Protein AF-A0A1H9GCI1-F1 (afdb_monomer_lite)

Structure (mmCIF, N/CA/C/O backbone):
data_AF-A0A1H9GCI1-F1
#
_entry.id   AF-A0A1H9GCI1-F1
#
loop_
_atom_site.group_PDB
_atom_site.id
_atom_site.type_symbol
_atom_site.label_atom_id
_atom_site.label_alt_id
_atom_site.label_comp_id
_atom_site.label_asym_id
_atom_site.label_entity_id
_atom_site.label_seq_id
_atom_site.pdbx_PDB_ins_code
_atom_site.Cartn_x
_atom_site.Cartn_y
_atom_site.Cartn_z
_atom_site.occupancy
_atom_site.B_iso_or_equiv
_atom_site.auth_seq_id
_atom_site.auth_comp_id
_atom_site.auth_asym_id
_atom_site.auth_atom_id
_atom_site.pdbx_PDB_model_num
ATOM 1 N N . MET A 1 1 ? -34.568 9.749 31.138 1.00 60.81 1 MET A N 1
ATOM 2 C CA . MET A 1 1 ? -34.090 8.690 30.216 1.00 60.81 1 MET A CA 1
ATOM 3 C C . MET A 1 1 ? -33.992 7.375 30.978 1.00 60.81 1 MET A C 1
ATOM 5 O O . MET A 1 1 ? -33.262 7.318 31.960 1.00 60.81 1 MET A O 1
ATOM 9 N N . ASN A 1 2 ? -34.772 6.366 30.585 1.00 77.19 2 ASN A N 1
ATOM 10 C CA . ASN A 1 2 ? -34.939 5.120 31.346 1.00 77.19 2 ASN A CA 1
ATOM 11 C C . ASN A 1 2 ? -33.623 4.324 31.394 1.00 77.19 2 ASN A C 1
ATOM 13 O O . ASN A 1 2 ? -32.865 4.357 30.425 1.00 77.19 2 ASN A O 1
ATOM 17 N N . LYS A 1 3 ? -33.362 3.596 32.490 1.00 80.50 3 LYS A N 1
ATOM 18 C CA . LYS A 1 3 ? -32.128 2.803 32.682 1.00 80.50 3 LYS A CA 1
ATOM 19 C C . LYS A 1 3 ? -31.818 1.903 31.474 1.00 80.50 3 LYS A C 1
ATOM 21 O O . LYS A 1 3 ? -30.683 1.878 31.022 1.00 80.50 3 LYS A O 1
ATOM 26 N N . ILE A 1 4 ? -32.847 1.295 30.881 1.00 83.19 4 ILE A N 1
ATOM 27 C CA . ILE A 1 4 ? -32.751 0.460 29.670 1.00 83.19 4 ILE A CA 1
ATOM 28 C C . ILE A 1 4 ? -32.197 1.248 28.471 1.00 83.19 4 ILE A C 1
ATOM 30 O O . ILE A 1 4 ? -31.280 0.786 27.803 1.00 83.19 4 ILE A O 1
ATOM 34 N N . LYS A 1 5 ? -32.682 2.476 28.237 1.00 83.38 5 LYS A N 1
ATOM 35 C CA . LYS A 1 5 ? -32.194 3.334 27.142 1.00 83.38 5 LYS A CA 1
ATOM 36 C C . LYS A 1 5 ? -30.718 3.703 27.329 1.00 83.38 5 LYS A C 1
ATOM 38 O O . LYS A 1 5 ? -29.983 3.756 26.354 1.00 83.38 5 LYS A O 1
ATOM 43 N N . ARG A 1 6 ? -30.273 3.917 28.576 1.00 85.88 6 ARG A N 1
ATOM 44 C CA . ARG A 1 6 ? -28.856 4.180 28.886 1.00 85.88 6 ARG A CA 1
ATOM 45 C C . ARG A 1 6 ? -27.972 2.966 28.601 1.00 85.88 6 ARG A C 1
ATOM 47 O O . ARG A 1 6 ? -26.925 3.143 27.994 1.00 85.88 6 ARG A O 1
ATOM 54 N N . VAL A 1 7 ? -28.403 1.764 28.992 1.00 90.50 7 VAL A N 1
ATOM 55 C CA . VAL A 1 7 ? -27.647 0.529 28.720 1.00 90.50 7 VAL A CA 1
ATOM 56 C C . VAL A 1 7 ? -27.485 0.313 27.218 1.00 90.50 7 VAL A C 1
ATOM 58 O O . VAL A 1 7 ? -26.363 0.140 26.763 1.00 90.50 7 VAL A O 1
ATOM 61 N N . VAL A 1 8 ? -28.566 0.432 26.440 1.00 92.56 8 VAL A N 1
ATOM 62 C CA . VAL A 1 8 ? -28.513 0.261 24.976 1.00 92.56 8 VAL A CA 1
ATOM 63 C C . VAL A 1 8 ? -27.550 1.256 24.323 1.00 92.56 8 VAL A C 1
ATOM 65 O O . VAL A 1 8 ? -26.730 0.854 23.505 1.00 92.56 8 VAL A O 1
ATOM 68 N N . ILE A 1 9 ? -27.603 2.536 24.707 1.00 93.88 9 ILE A N 1
ATOM 69 C CA . ILE A 1 9 ? -26.696 3.561 24.166 1.00 93.88 9 ILE A CA 1
ATOM 70 C C . ILE A 1 9 ? -25.235 3.213 24.474 1.00 93.88 9 ILE A C 1
ATOM 72 O O . ILE A 1 9 ? -24.394 3.266 23.581 1.00 93.88 9 ILE A O 1
ATOM 76 N N . VAL A 1 10 ? -24.933 2.826 25.716 1.00 94.69 10 VAL A N 1
ATOM 77 C CA . VAL A 1 10 ? -23.570 2.451 26.118 1.00 94.69 10 VAL A CA 1
ATOM 78 C C . VAL A 1 10 ? -23.087 1.231 25.333 1.00 94.69 10 VAL A C 1
ATOM 80 O O . VAL A 1 10 ? -21.969 1.250 24.826 1.00 94.69 10 VAL A O 1
ATOM 83 N N . THR A 1 11 ? -23.926 0.207 25.163 1.00 94.12 11 THR A N 1
ATOM 84 C CA . THR A 1 11 ? -23.578 -0.979 24.370 1.00 94.12 11 THR A CA 1
ATOM 85 C C . THR A 1 11 ? -23.275 -0.620 22.917 1.00 94.12 11 THR A C 1
ATOM 87 O O . THR A 1 11 ? -22.245 -1.040 22.401 1.00 94.12 11 THR A O 1
ATOM 90 N N . VAL A 1 12 ? -24.107 0.205 22.273 1.00 96.06 12 VAL A N 1
ATOM 91 C CA . VAL A 1 12 ? -23.884 0.644 20.884 1.00 96.06 12 VAL A CA 1
ATOM 92 C C . VAL A 1 12 ? -22.578 1.426 20.751 1.00 96.06 12 VAL A C 1
ATOM 94 O O . VAL A 1 12 ? -21.804 1.167 19.833 1.00 96.06 12 VAL A O 1
ATOM 97 N N . ILE A 1 13 ? -22.295 2.343 21.681 1.00 95.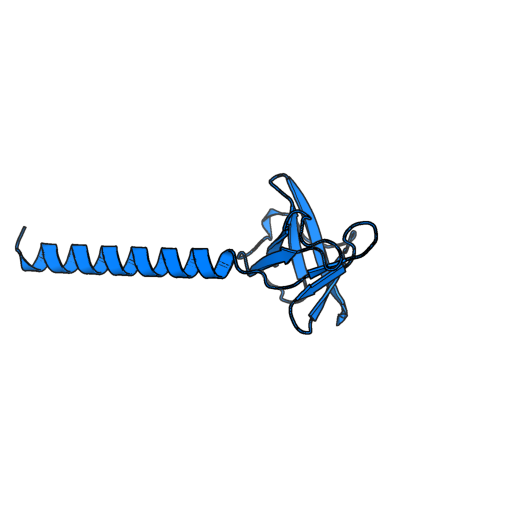38 13 ILE A N 1
ATOM 98 C CA . ILE A 1 13 ? -21.040 3.107 21.677 1.00 95.38 13 ILE A CA 1
ATOM 99 C C . ILE A 1 13 ? -19.841 2.165 21.809 1.00 95.38 13 ILE A C 1
ATOM 101 O O . ILE A 1 13 ? -18.896 2.276 21.033 1.00 95.38 13 ILE A O 1
ATOM 105 N N . ILE A 1 14 ? -19.887 1.208 22.740 1.00 95.94 14 ILE A N 1
ATOM 106 C CA . ILE A 1 14 ? -18.813 0.224 22.927 1.00 95.94 14 ILE A CA 1
ATOM 107 C C . ILE A 1 14 ? -18.604 -0.602 21.652 1.00 95.94 14 ILE A C 1
ATOM 109 O O . ILE A 1 14 ? -17.463 -0.787 21.230 1.00 95.94 14 ILE A O 1
ATOM 113 N N . SER A 1 15 ? -19.680 -1.051 21.002 1.00 95.19 15 SER A N 1
ATOM 114 C CA . SER A 1 15 ? -19.594 -1.781 19.734 1.00 95.19 15 SER A CA 1
ATOM 115 C C . SER A 1 15 ? -18.952 -0.942 18.626 1.00 95.19 15 SER A C 1
ATOM 117 O O . SER A 1 15 ? -18.076 -1.441 17.926 1.00 95.19 15 SER A O 1
ATOM 119 N N . ILE A 1 16 ? -19.324 0.335 18.490 1.00 95.62 16 ILE A N 1
ATOM 120 C CA . ILE A 1 16 ? -18.722 1.244 17.501 1.00 95.62 16 ILE A CA 1
ATOM 121 C C . ILE A 1 16 ? -17.227 1.431 17.780 1.00 95.62 16 ILE A C 1
ATOM 123 O O . ILE A 1 16 ? -16.413 1.327 16.864 1.00 95.62 16 ILE A O 1
ATOM 127 N N . VAL A 1 17 ? -16.848 1.657 19.040 1.00 95.00 17 VAL A N 1
ATOM 128 C CA . VAL A 1 17 ? -15.440 1.811 19.435 1.00 95.00 17 VAL A CA 1
ATOM 129 C C . VAL A 1 17 ? -14.638 0.552 19.102 1.00 95.00 17 VAL A C 1
ATOM 131 O O . VAL A 1 17 ? -13.557 0.660 18.530 1.00 95.00 17 VAL A O 1
ATOM 134 N N . LEU A 1 18 ? -15.175 -0.639 19.385 1.00 94.44 18 LEU A N 1
ATOM 135 C CA . LEU A 1 18 ? -14.539 -1.912 19.031 1.00 94.44 18 LEU A CA 1
ATOM 136 C C . LEU A 1 18 ? -14.306 -2.043 17.522 1.00 94.44 18 LEU A C 1
ATOM 138 O O . LEU A 1 18 ? -13.204 -2.399 17.108 1.00 94.44 18 LEU A O 1
ATOM 142 N N . VAL A 1 19 ? -15.304 -1.704 16.700 1.00 92.88 19 VAL A N 1
ATOM 143 C CA . VAL A 1 19 ? -15.172 -1.729 15.234 1.00 92.88 19 VAL A CA 1
ATOM 144 C C . VAL A 1 19 ? -14.065 -0.782 14.767 1.00 92.88 19 VAL A C 1
ATOM 146 O O . VAL A 1 19 ? -13.233 -1.172 13.948 1.00 92.88 19 VAL A O 1
ATOM 149 N N . ILE A 1 20 ? -14.003 0.433 15.319 1.00 89.75 20 ILE A N 1
ATOM 150 C CA . ILE A 1 20 ? -12.964 1.416 14.978 1.00 89.75 20 ILE A CA 1
ATOM 151 C C . ILE A 1 20 ? -11.573 0.894 15.356 1.00 89.75 20 ILE A C 1
ATOM 153 O O . ILE A 1 20 ? -10.652 0.965 14.543 1.00 89.75 20 ILE A O 1
ATOM 157 N N . VAL A 1 21 ? -11.409 0.341 16.561 1.00 90.44 21 VAL A N 1
ATOM 158 C CA . VAL A 1 21 ? -10.120 -0.193 17.031 1.00 90.44 21 VAL A CA 1
ATOM 159 C C . VAL A 1 21 ? -9.632 -1.324 16.127 1.00 90.44 21 VAL A C 1
ATOM 161 O O . VAL A 1 21 ? -8.477 -1.311 15.699 1.00 90.44 21 VAL A O 1
ATOM 164 N N . VAL A 1 22 ? -10.510 -2.270 15.782 1.00 87.50 22 VAL A N 1
ATOM 165 C CA . VAL A 1 22 ? -10.174 -3.384 14.883 1.00 87.50 22 VAL A CA 1
ATOM 166 C C . VAL A 1 22 ? -9.796 -2.871 13.493 1.00 87.50 22 VAL A C 1
ATOM 168 O O . VAL A 1 22 ? -8.791 -3.307 12.931 1.00 87.50 22 VAL A O 1
ATOM 171 N N . TYR A 1 23 ? -10.543 -1.904 12.956 1.00 83.56 23 TYR A N 1
ATOM 172 C CA . TYR A 1 23 ? -10.258 -1.305 11.653 1.00 83.56 23 TYR A CA 1
ATOM 173 C C . TYR A 1 23 ? -8.891 -0.608 11.615 1.00 83.56 23 TYR A C 1
ATOM 175 O O . TYR A 1 23 ? -8.106 -0.820 10.686 1.00 83.56 23 TYR A O 1
ATOM 183 N N . VAL A 1 24 ? -8.569 0.191 12.637 1.00 81.00 24 VAL A N 1
ATOM 184 C CA . VAL A 1 24 ? -7.277 0.888 12.739 1.00 81.00 24 VAL A CA 1
ATOM 185 C C . VAL A 1 24 ? -6.129 -0.110 12.869 1.00 81.00 24 VAL A C 1
ATOM 187 O O . VAL A 1 24 ? -5.119 0.039 12.178 1.00 81.00 24 VAL A O 1
ATOM 190 N N . ALA A 1 25 ? -6.289 -1.139 13.705 1.00 80.19 25 ALA A N 1
ATOM 191 C CA . ALA A 1 25 ? -5.285 -2.182 13.887 1.00 80.19 25 ALA A CA 1
ATOM 192 C C . ALA A 1 25 ? -5.006 -2.928 12.574 1.00 80.19 25 ALA A C 1
ATOM 194 O O . ALA A 1 25 ? -3.849 -3.084 12.185 1.00 80.19 25 ALA A O 1
ATOM 195 N N . HIS A 1 26 ? -6.058 -3.317 11.849 1.00 78.75 26 HIS A N 1
ATOM 196 C CA . HIS A 1 26 ? -5.922 -3.984 10.557 1.00 78.75 26 HIS A CA 1
ATOM 197 C C . HIS A 1 26 ? -5.231 -3.089 9.524 1.00 78.75 26 HIS A C 1
ATOM 199 O O . HIS A 1 26 ? -4.308 -3.519 8.842 1.00 78.75 26 HIS A O 1
ATOM 205 N N . SER A 1 27 ? -5.615 -1.815 9.467 1.00 76.38 27 SER A N 1
ATOM 206 C CA . SER A 1 27 ? -5.098 -0.864 8.482 1.00 76.38 27 SER A CA 1
ATOM 207 C C . SER A 1 27 ? -3.648 -0.423 8.747 1.00 76.38 27 SER A C 1
ATOM 209 O O . SER A 1 27 ? -3.061 0.227 7.889 1.00 76.38 27 SER A O 1
ATOM 211 N N . ASN A 1 28 ? -3.084 -0.700 9.929 1.00 82.00 28 ASN A N 1
ATOM 212 C CA . ASN A 1 28 ? -1.692 -0.387 10.298 1.00 82.00 28 ASN A CA 1
ATOM 213 C C . ASN A 1 28 ? -0.757 -1.610 10.236 1.00 82.00 28 ASN A C 1
ATOM 215 O O . ASN A 1 28 ? 0.439 -1.490 10.525 1.00 82.00 28 ASN A O 1
ATOM 219 N N . ARG A 1 29 ? -1.275 -2.792 9.888 1.00 89.88 29 ARG A N 1
ATOM 220 C CA . ARG A 1 29 ? -0.462 -4.009 9.814 1.00 89.88 29 ARG A CA 1
ATOM 221 C C . ARG A 1 29 ? 0.558 -3.915 8.678 1.00 89.88 29 ARG A C 1
ATOM 223 O O . ARG A 1 29 ? 0.283 -3.315 7.637 1.00 89.88 29 ARG A O 1
ATOM 230 N N . VAL A 1 30 ? 1.726 -4.521 8.882 1.00 93.06 30 VAL A N 1
ATOM 231 C CA . VAL A 1 30 ? 2.689 -4.737 7.796 1.00 93.06 30 VAL A CA 1
ATOM 232 C C . VAL A 1 30 ? 2.121 -5.834 6.895 1.00 93.06 30 VAL A C 1
ATOM 234 O O . VAL A 1 30 ? 1.798 -6.910 7.394 1.00 93.06 30 VAL A O 1
ATOM 237 N N . ILE A 1 31 ? 1.936 -5.544 5.609 1.00 94.62 31 ILE A N 1
ATOM 238 C CA . ILE A 1 31 ? 1.332 -6.468 4.630 1.00 94.62 31 ILE A CA 1
ATOM 239 C C . ILE A 1 31 ? 2.331 -6.993 3.599 1.00 94.62 31 ILE A C 1
ATOM 241 O O . ILE A 1 31 ? 1.986 -7.861 2.805 1.00 94.62 31 ILE A O 1
ATOM 245 N N . GLY A 1 32 ? 3.552 -6.470 3.595 1.00 94.81 32 GLY A N 1
ATOM 246 C CA . GLY A 1 32 ? 4.530 -6.795 2.574 1.00 94.81 32 GLY A CA 1
ATOM 247 C C . GLY A 1 32 ? 5.784 -5.948 2.682 1.00 94.81 32 GLY A C 1
ATOM 248 O O . GLY A 1 32 ? 5.952 -5.191 3.646 1.00 94.81 32 GLY A O 1
ATOM 249 N N . ASN A 1 33 ? 6.624 -6.054 1.660 1.00 95.44 33 ASN A N 1
ATOM 250 C CA . ASN A 1 33 ? 7.901 -5.362 1.592 1.00 95.44 33 ASN A CA 1
ATOM 251 C C . ASN A 1 33 ? 8.038 -4.579 0.287 1.00 95.44 33 ASN A C 1
ATOM 253 O O . ASN A 1 33 ? 7.420 -4.925 -0.718 1.00 95.44 33 ASN A O 1
ATOM 257 N N . TYR A 1 34 ? 8.881 -3.555 0.298 1.00 94.19 34 TYR A N 1
ATOM 258 C CA . TYR A 1 34 ? 9.324 -2.859 -0.904 1.00 94.19 34 TYR A CA 1
ATOM 259 C C . TYR A 1 34 ? 10.834 -3.027 -1.107 1.00 94.19 34 TYR A C 1
ATOM 261 O O . TYR A 1 34 ? 11.589 -3.215 -0.146 1.00 94.19 34 TYR A O 1
ATOM 269 N N . TYR A 1 35 ? 11.270 -2.960 -2.363 1.00 92.94 35 TYR A N 1
ATOM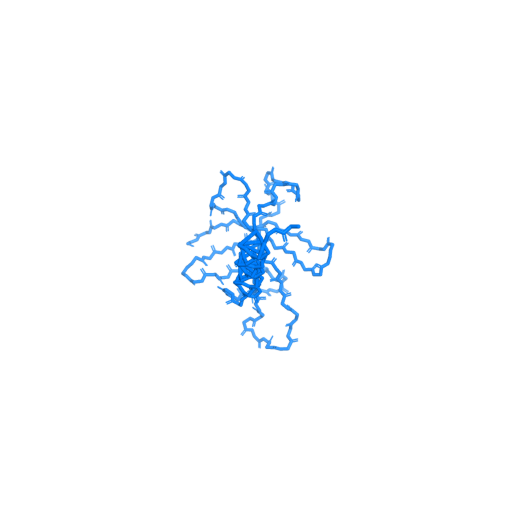 270 C CA . TYR A 1 35 ? 12.670 -3.086 -2.772 1.00 92.94 35 TYR A CA 1
ATOM 271 C C . TYR A 1 35 ? 12.913 -2.430 -4.144 1.00 92.94 35 TYR A C 1
ATOM 273 O O . TYR A 1 35 ? 12.000 -1.878 -4.756 1.00 92.94 35 TYR A O 1
ATOM 281 N N . GLY A 1 36 ? 14.163 -2.466 -4.615 1.00 90.06 36 GLY A N 1
ATOM 282 C CA . GLY A 1 36 ? 14.619 -1.742 -5.808 1.00 90.06 36 GLY A CA 1
ATOM 283 C C . GLY A 1 36 ? 15.382 -0.466 -5.450 1.00 90.06 36 GLY A C 1
ATOM 284 O O . GLY A 1 36 ? 15.399 -0.056 -4.287 1.00 90.06 36 GLY A O 1
ATOM 285 N N . SER A 1 37 ? 16.049 0.134 -6.437 1.00 83.00 37 SER A N 1
ATOM 286 C CA . SER A 1 37 ? 16.906 1.313 -6.219 1.00 83.00 37 SER A CA 1
ATOM 287 C C . SER A 1 37 ? 16.101 2.549 -5.815 1.00 83.00 37 SER A C 1
ATOM 289 O O . SER A 1 37 ? 16.562 3.333 -4.991 1.00 83.00 37 SER A O 1
ATOM 291 N N . GLU A 1 38 ? 14.878 2.674 -6.334 1.00 83.94 38 GLU A N 1
ATOM 292 C CA . GLU A 1 38 ? 13.958 3.786 -6.057 1.00 83.94 38 GLU A CA 1
ATOM 293 C C . GLU A 1 38 ? 12.575 3.284 -5.610 1.00 83.94 38 GLU A C 1
ATOM 295 O O . GLU A 1 38 ? 11.536 3.847 -5.950 1.00 83.94 38 GLU A O 1
ATOM 300 N N . TYR A 1 39 ? 12.555 2.193 -4.833 1.00 87.81 39 TYR A N 1
ATOM 301 C CA . TYR A 1 39 ? 11.316 1.552 -4.363 1.00 87.81 39 TYR A CA 1
ATOM 302 C C . TYR A 1 39 ? 10.423 1.064 -5.516 1.00 87.81 39 TYR A C 1
ATOM 304 O O . TYR A 1 39 ? 9.199 1.089 -5.418 1.00 87.81 39 TYR A O 1
ATOM 312 N N . GLU A 1 40 ? 11.042 0.636 -6.614 1.00 92.69 40 GLU A N 1
ATOM 313 C CA . GLU A 1 40 ? 10.403 0.231 -7.874 1.00 92.69 40 GLU A CA 1
ATOM 314 C C . GLU A 1 40 ? 9.416 -0.929 -7.707 1.00 92.69 40 GLU A C 1
ATOM 316 O O . GLU A 1 40 ? 8.454 -1.033 -8.464 1.00 92.69 40 GLU A O 1
ATOM 321 N N . TYR A 1 41 ? 9.621 -1.776 -6.695 1.00 95.88 41 TYR A N 1
ATOM 322 C CA . TYR A 1 41 ? 8.847 -2.994 -6.502 1.00 95.88 41 TYR A CA 1
ATOM 323 C C . TYR A 1 41 ? 8.230 -3.069 -5.113 1.00 95.88 41 TYR A C 1
ATOM 325 O O . TYR A 1 41 ? 8.862 -2.748 -4.102 1.00 95.88 41 TYR A O 1
ATOM 333 N N . ILE A 1 42 ? 7.000 -3.574 -5.065 1.00 96.56 42 ILE A N 1
ATOM 334 C CA . ILE A 1 42 ? 6.254 -3.861 -3.843 1.00 96.56 42 ILE A CA 1
ATOM 335 C C . ILE A 1 42 ? 5.739 -5.296 -3.919 1.00 96.56 42 ILE A C 1
ATOM 337 O O . ILE A 1 42 ? 5.027 -5.660 -4.848 1.00 96.56 42 ILE A O 1
ATOM 341 N N . ARG A 1 43 ? 6.049 -6.108 -2.909 1.00 96.62 43 ARG A N 1
ATOM 342 C CA . ARG A 1 43 ? 5.547 -7.479 -2.773 1.00 96.62 43 ARG A CA 1
ATOM 343 C C . ARG A 1 43 ? 4.577 -7.567 -1.606 1.00 96.62 43 ARG A C 1
ATOM 345 O O . ARG A 1 43 ? 4.943 -7.219 -0.482 1.00 96.62 43 ARG A O 1
ATOM 352 N N . ILE A 1 44 ? 3.364 -8.052 -1.860 1.00 95.62 44 ILE A N 1
ATOM 353 C CA . ILE A 1 44 ? 2.301 -8.231 -0.859 1.00 95.62 44 ILE A CA 1
ATOM 354 C C . ILE A 1 44 ? 1.807 -9.673 -0.956 1.00 95.62 44 ILE A C 1
ATOM 356 O O . ILE A 1 44 ? 1.078 -10.026 -1.877 1.00 95.62 44 ILE A O 1
ATOM 360 N N . 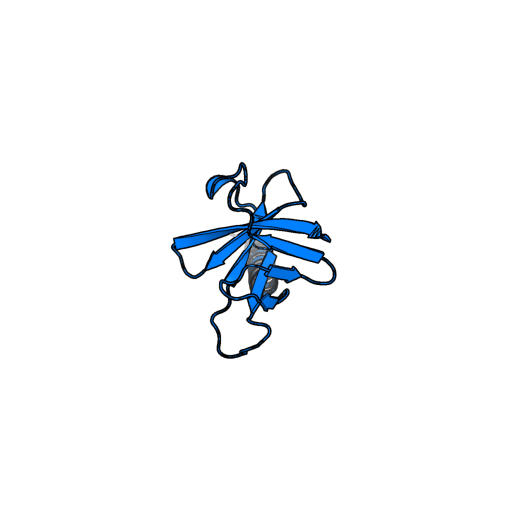GLY A 1 45 ? 2.202 -10.515 0.001 1.00 92.38 45 GLY A N 1
ATOM 361 C CA . GLY A 1 45 ? 1.978 -11.958 -0.112 1.00 92.38 45 GLY A CA 1
ATOM 362 C C . GLY A 1 45 ? 2.684 -12.525 -1.347 1.00 92.38 45 GLY A C 1
ATOM 363 O O . GLY A 1 45 ? 3.893 -12.335 -1.499 1.00 92.38 45 GLY A O 1
ATOM 364 N N . ASP A 1 46 ? 1.918 -13.191 -2.211 1.00 93.62 46 ASP A N 1
ATOM 365 C CA . ASP A 1 46 ? 2.407 -13.766 -3.469 1.00 93.62 46 ASP A CA 1
ATOM 366 C C . ASP A 1 46 ? 2.386 -12.766 -4.639 1.00 93.62 46 ASP A C 1
ATOM 368 O O . ASP A 1 46 ? 3.110 -12.967 -5.613 1.00 93.62 46 ASP A O 1
ATOM 372 N N . ASP A 1 47 ? 1.625 -11.671 -4.517 1.00 96.56 47 ASP A N 1
ATOM 373 C CA . ASP A 1 47 ? 1.502 -10.662 -5.569 1.00 96.56 47 ASP A CA 1
ATOM 374 C C . ASP A 1 47 ? 2.760 -9.778 -5.636 1.00 96.56 47 ASP A C 1
ATOM 376 O O . ASP A 1 47 ? 3.248 -9.265 -4.613 1.00 96.56 47 ASP A O 1
ATOM 380 N N . LEU A 1 48 ? 3.231 -9.516 -6.855 1.00 97.06 48 LEU A N 1
ATOM 381 C CA . LEU A 1 48 ? 4.272 -8.532 -7.143 1.00 97.06 48 LEU A CA 1
ATOM 382 C C . LEU A 1 48 ? 3.686 -7.337 -7.893 1.00 97.06 48 LEU A C 1
ATOM 384 O O . LEU A 1 48 ? 3.021 -7.494 -8.915 1.00 97.06 48 LEU A O 1
ATOM 388 N N . TYR A 1 49 ? 4.005 -6.140 -7.414 1.00 97.69 49 TYR A N 1
ATOM 389 C CA . TYR A 1 49 ? 3.628 -4.879 -8.028 1.00 97.69 49 TYR A CA 1
ATOM 390 C C . TYR A 1 49 ? 4.874 -4.084 -8.425 1.00 97.69 49 TYR A C 1
ATOM 392 O O . TYR A 1 49 ? 5.836 -4.008 -7.658 1.00 97.69 49 TYR A O 1
ATOM 400 N N . GLU A 1 50 ? 4.836 -3.460 -9.597 1.00 97.50 50 GLU A N 1
ATOM 401 C CA . GLU A 1 50 ? 5.904 -2.623 -10.154 1.00 97.50 50 GLU A CA 1
ATOM 402 C C . GLU A 1 50 ? 5.395 -1.197 -10.369 1.00 97.50 50 GLU A C 1
ATOM 404 O O . GLU A 1 50 ? 4.240 -1.004 -10.754 1.00 97.50 50 GLU A O 1
ATOM 409 N N . PHE A 1 51 ? 6.236 -0.203 -10.081 1.00 96.38 51 PHE A N 1
ATOM 410 C CA . PHE A 1 51 ? 5.906 1.208 -10.257 1.00 96.38 51 PHE A CA 1
ATOM 411 C C . PHE A 1 51 ? 5.537 1.503 -11.716 1.00 96.38 51 PHE A C 1
ATOM 413 O O . PHE A 1 51 ? 6.308 1.221 -12.631 1.00 96.38 51 PHE A O 1
ATOM 420 N N . ASP A 1 52 ? 4.365 2.098 -11.930 1.00 95.88 52 ASP A N 1
ATOM 421 C CA . ASP A 1 52 ? 3.847 2.418 -13.258 1.00 95.88 52 ASP A CA 1
ATOM 422 C C . ASP A 1 52 ? 3.750 3.935 -13.418 1.00 95.88 52 ASP A C 1
ATOM 424 O O . ASP A 1 52 ? 2.811 4.566 -12.947 1.00 95.88 52 ASP A O 1
ATOM 428 N N . ALA A 1 53 ? 4.736 4.530 -14.092 1.00 91.88 53 ALA A N 1
ATOM 429 C CA . ALA A 1 53 ? 4.756 5.968 -14.363 1.00 91.88 53 ALA A CA 1
ATOM 430 C C . ALA A 1 53 ? 3.715 6.414 -15.410 1.00 91.88 53 ALA A C 1
ATOM 432 O O . ALA A 1 53 ? 3.524 7.615 -15.602 1.00 91.88 53 ALA A O 1
ATOM 433 N N . ASN A 1 54 ? 3.086 5.470 -16.120 1.00 93.88 54 ASN A N 1
ATOM 434 C CA . ASN A 1 54 ? 2.081 5.731 -17.152 1.00 93.88 54 ASN A CA 1
ATOM 435 C C . ASN A 1 54 ? 0.685 5.275 -16.708 1.00 93.88 54 ASN A C 1
ATOM 437 O O . ASN A 1 54 ? -0.169 4.979 -17.551 1.00 93.88 54 ASN A O 1
ATOM 441 N N . ASP A 1 55 ? 0.455 5.191 -15.399 1.00 94.00 55 ASP A N 1
ATOM 442 C CA . ASP A 1 55 ? -0.837 4.810 -14.860 1.00 94.00 55 ASP A CA 1
ATOM 443 C C . ASP A 1 55 ? -1.940 5.819 -15.268 1.00 94.00 55 ASP A C 1
ATOM 445 O O . ASP A 1 55 ? -1.676 7.010 -15.460 1.00 94.00 55 ASP A O 1
ATOM 449 N N . PRO A 1 56 ? -3.195 5.369 -15.439 1.00 93.94 56 PRO A N 1
ATOM 450 C CA . PRO A 1 56 ? -4.301 6.243 -15.825 1.00 93.94 56 PRO A CA 1
ATOM 451 C C . PRO A 1 56 ? -5.007 6.912 -14.630 1.00 93.94 56 PRO A C 1
ATOM 453 O O . PRO A 1 56 ? -6.082 7.489 -14.816 1.00 93.94 56 PRO A O 1
ATOM 456 N N . TYR A 1 57 ? -4.485 6.789 -13.407 1.00 94.31 57 TYR A N 1
ATOM 457 C CA . TYR A 1 57 ? -5.180 7.144 -12.174 1.00 94.31 57 TYR A CA 1
ATOM 458 C C . TYR A 1 57 ? -4.679 8.459 -11.575 1.00 94.31 57 TYR A C 1
ATOM 460 O O . TYR A 1 57 ? -3.648 9.033 -11.915 1.00 94.31 57 TYR A O 1
ATOM 468 N N . THR A 1 58 ? -5.460 8.971 -10.633 1.00 92.25 58 THR A N 1
ATOM 469 C CA . THR A 1 58 ? -5.115 10.135 -9.826 1.00 92.25 58 THR A CA 1
ATOM 470 C C . THR A 1 58 ? -5.197 9.776 -8.353 1.00 92.25 58 THR A C 1
ATOM 472 O O . THR A 1 58 ? -5.894 8.846 -7.951 1.00 92.25 58 THR A O 1
ATOM 475 N N . SER A 1 59 ? -4.570 10.567 -7.484 1.00 88.19 59 SER A N 1
ATOM 476 C CA . SER A 1 59 ? -4.661 10.361 -6.030 1.00 88.19 59 SER A CA 1
ATOM 477 C C . SER A 1 59 ? -6.104 10.346 -5.482 1.00 88.19 59 SER A C 1
ATOM 479 O O . SER A 1 59 ? -6.337 9.842 -4.381 1.00 88.19 59 SER A O 1
ATOM 481 N N . SER A 1 60 ? -7.088 10.845 -6.244 1.00 92.00 60 SER A N 1
ATOM 482 C CA . SER A 1 60 ? -8.518 10.792 -5.910 1.00 92.00 60 SER A CA 1
ATOM 483 C C . SER A 1 60 ? -9.149 9.400 -6.101 1.00 92.00 60 SER A C 1
ATOM 485 O O . SER A 1 60 ? -10.134 9.057 -5.430 1.00 92.00 60 SER A O 1
ATOM 487 N N . ASP A 1 61 ? -8.530 8.560 -6.931 1.00 95.12 61 ASP A N 1
ATOM 488 C CA . ASP A 1 61 ? -8.918 7.173 -7.205 1.00 95.12 61 ASP A CA 1
ATOM 489 C C . ASP A 1 61 ? -8.461 6.209 -6.106 1.00 95.12 61 ASP A C 1
ATOM 491 O O . ASP A 1 61 ? -8.837 5.037 -6.088 1.00 95.12 61 ASP A O 1
ATOM 495 N N . ARG A 1 62 ? -7.718 6.716 -5.116 1.00 93.19 62 ARG A N 1
ATOM 496 C CA . ARG A 1 62 ? -7.347 5.985 -3.908 1.00 93.19 62 ARG A CA 1
ATOM 497 C C . ARG A 1 62 ? -8.586 5.487 -3.162 1.00 93.19 62 ARG A C 1
ATOM 499 O O . ARG A 1 62 ? -9.473 6.262 -2.791 1.00 93.19 62 ARG A O 1
ATOM 506 N N . GLY A 1 63 ? -8.626 4.181 -2.935 1.00 94.25 63 GLY A N 1
ATOM 507 C CA . GLY A 1 63 ? -9.665 3.470 -2.205 1.00 94.25 63 GLY A CA 1
ATOM 508 C C . GLY A 1 63 ? -9.362 3.363 -0.713 1.00 94.25 63 GLY A C 1
ATOM 509 O O . GLY A 1 63 ? -9.106 4.361 -0.039 1.00 94.25 63 GLY A O 1
ATOM 510 N N . ILE A 1 64 ? -9.438 2.143 -0.184 1.00 92.62 64 ILE A N 1
ATOM 511 C CA . ILE A 1 64 ? -9.237 1.859 1.241 1.00 92.62 64 ILE A CA 1
ATOM 512 C C . ILE A 1 64 ? -7.764 1.591 1.546 1.00 92.62 64 ILE A C 1
ATOM 514 O O . ILE A 1 64 ? -7.015 1.119 0.691 1.00 92.62 64 ILE A O 1
ATOM 518 N N . ARG A 1 65 ? -7.337 1.873 2.781 1.00 93.06 65 ARG A N 1
ATOM 519 C CA . ARG A 1 65 ? -5.975 1.555 3.222 1.00 93.06 65 ARG A CA 1
ATOM 520 C C . ARG A 1 65 ? -5.864 0.054 3.469 1.00 93.06 65 ARG A C 1
ATOM 522 O O . ARG A 1 65 ? -6.609 -0.486 4.281 1.00 93.06 65 ARG A O 1
ATOM 529 N N . LEU A 1 66 ? -4.922 -0.599 2.798 1.00 93.25 66 LEU A N 1
ATOM 530 C CA . LEU A 1 66 ? -4.688 -2.041 2.907 1.00 93.25 66 LEU A CA 1
ATOM 531 C C . LEU A 1 66 ? -3.731 -2.377 4.055 1.00 93.25 66 LEU A C 1
ATOM 533 O O . LEU A 1 66 ? -3.878 -3.403 4.721 1.00 93.25 66 LEU A O 1
ATOM 537 N N . GLY A 1 67 ? -2.757 -1.500 4.297 1.00 93.19 67 GLY A N 1
ATOM 538 C CA . GLY A 1 67 ? -1.732 -1.690 5.313 1.00 93.19 67 GLY A CA 1
ATOM 539 C C . GLY A 1 67 ? -0.515 -0.816 5.057 1.00 93.19 67 GLY A C 1
ATOM 540 O O . GLY A 1 67 ? -0.604 0.229 4.407 1.00 93.19 67 GLY A O 1
ATOM 541 N N . ARG A 1 68 ? 0.633 -1.264 5.561 1.00 93.38 68 ARG A N 1
ATOM 542 C CA . ARG A 1 68 ? 1.938 -0.667 5.273 1.00 93.38 68 ARG A CA 1
ATOM 543 C C . ARG A 1 68 ? 2.930 -1.707 4.776 1.00 93.38 68 ARG A C 1
ATOM 545 O O . ARG A 1 68 ? 2.824 -2.880 5.125 1.00 93.38 68 ARG A O 1
ATOM 552 N N . VAL A 1 69 ? 3.900 -1.265 3.999 1.00 94.06 69 VAL A N 1
ATOM 553 C CA . VAL A 1 69 ? 5.037 -2.073 3.558 1.00 94.06 69 VAL A CA 1
ATOM 554 C C . VAL A 1 69 ? 6.318 -1.533 4.177 1.00 94.06 69 VAL A C 1
ATOM 556 O O . VAL A 1 69 ? 6.404 -0.343 4.494 1.00 94.06 69 VAL A O 1
ATOM 559 N N . VAL A 1 70 ? 7.288 -2.413 4.398 1.00 93.44 70 VAL A N 1
ATOM 560 C CA . VAL A 1 70 ? 8.599 -2.078 4.977 1.00 93.44 70 VAL A CA 1
ATOM 561 C C . VAL A 1 70 ? 9.715 -2.413 3.993 1.00 93.44 70 VAL A C 1
ATOM 563 O O . VAL A 1 70 ? 9.502 -3.174 3.054 1.00 93.44 70 VAL A O 1
ATOM 566 N N . SER A 1 71 ? 10.904 -1.845 4.174 1.00 91.75 71 SER A N 1
ATOM 567 C CA . SER A 1 71 ? 12.039 -2.204 3.321 1.00 91.75 71 SER A CA 1
ATOM 568 C C . SER A 1 71 ? 12.416 -3.666 3.542 1.00 91.75 71 SER A C 1
ATOM 570 O O . SER A 1 71 ? 12.523 -4.126 4.681 1.00 91.75 71 SER A O 1
ATOM 572 N N . GLU A 1 72 ? 12.655 -4.393 2.452 1.00 88.88 72 GLU A N 1
ATOM 573 C CA . GLU A 1 72 ? 13.165 -5.766 2.515 1.00 88.88 72 GLU A CA 1
ATOM 574 C C . GLU A 1 72 ? 14.595 -5.829 3.078 1.00 88.88 72 GLU A C 1
ATOM 576 O O . GLU A 1 72 ? 14.979 -6.816 3.704 1.00 88.88 72 GLU A O 1
ATOM 581 N N . ARG A 1 73 ? 15.394 -4.776 2.868 1.00 84.81 73 ARG A N 1
ATOM 582 C CA . ARG A 1 73 ? 16.826 -4.762 3.212 1.00 84.81 73 ARG A CA 1
ATOM 583 C C . ARG A 1 73 ? 17.139 -4.082 4.534 1.00 84.81 73 ARG A C 1
ATOM 585 O O . ARG A 1 73 ? 18.159 -4.393 5.141 1.00 84.81 73 ARG A O 1
ATOM 592 N N . ASP A 1 74 ? 16.302 -3.144 4.958 1.00 81.00 74 ASP A N 1
ATOM 593 C CA . ASP A 1 74 ? 16.580 -2.299 6.113 1.00 81.00 74 ASP A CA 1
ATOM 594 C C . ASP A 1 74 ? 15.334 -2.109 6.980 1.00 81.00 74 ASP A C 1
ATOM 596 O O . ASP A 1 74 ? 14.445 -1.313 6.693 1.00 81.00 74 ASP A O 1
ATOM 600 N N . SER A 1 75 ? 15.297 -2.816 8.107 1.00 71.81 75 SER A N 1
ATOM 601 C CA . SER A 1 75 ? 14.190 -2.747 9.064 1.00 71.81 75 SER A CA 1
ATOM 602 C C . SER A 1 75 ? 14.046 -1.386 9.760 1.00 71.81 75 SER A C 1
ATOM 604 O O . SER A 1 75 ? 13.044 -1.171 10.440 1.00 71.81 75 SER A O 1
ATOM 606 N N . SER A 1 76 ? 15.027 -0.485 9.625 1.00 71.94 76 SER A N 1
ATOM 607 C CA . SER A 1 76 ? 14.961 0.887 10.142 1.00 71.94 76 SER A CA 1
ATOM 608 C C . SER A 1 76 ? 14.369 1.890 9.147 1.00 71.94 76 SER A C 1
ATOM 610 O O . SER A 1 76 ? 14.046 3.013 9.537 1.00 71.94 76 SER A O 1
ATOM 612 N N . SER A 1 77 ? 14.178 1.482 7.888 1.00 75.88 77 SER A N 1
ATOM 613 C CA . SER A 1 77 ? 13.577 2.325 6.860 1.00 75.88 77 SER A CA 1
ATOM 614 C C . SER A 1 77 ? 12.110 2.648 7.161 1.00 75.88 77 SER A C 1
ATOM 616 O O . SER A 1 77 ? 11.367 1.856 7.749 1.00 75.88 77 SER A O 1
ATOM 618 N N . GLU A 1 78 ? 11.681 3.830 6.724 1.00 80.56 78 GLU A N 1
ATOM 619 C CA . GLU A 1 78 ? 10.323 4.309 6.951 1.00 80.56 78 GLU A CA 1
ATOM 620 C C . GLU A 1 78 ? 9.286 3.453 6.213 1.00 80.56 78 GLU A C 1
ATOM 622 O O . GLU A 1 78 ? 9.424 3.126 5.036 1.00 80.56 78 GLU A O 1
ATOM 627 N N . SER A 1 79 ? 8.209 3.088 6.910 1.00 89.19 79 SER A N 1
ATOM 628 C CA . SER A 1 79 ? 7.133 2.306 6.305 1.00 89.19 79 SER A CA 1
ATOM 629 C C . SER A 1 79 ? 6.285 3.154 5.362 1.00 89.19 79 SER A C 1
ATOM 631 O O . SER A 1 79 ? 5.897 4.268 5.717 1.00 89.19 79 SER A O 1
ATOM 633 N N . MET A 1 80 ? 5.892 2.592 4.222 1.00 91.75 80 MET A N 1
ATOM 634 C CA . MET A 1 80 ? 5.015 3.257 3.255 1.00 91.75 80 MET A CA 1
ATOM 635 C C . MET A 1 80 ? 3.598 2.696 3.353 1.00 91.75 80 MET A C 1
ATOM 637 O O . MET A 1 80 ? 3.414 1.487 3.499 1.00 91.75 80 MET A O 1
ATOM 641 N N . TYR A 1 81 ? 2.581 3.553 3.277 1.00 93.50 81 TYR A N 1
ATOM 642 C CA . TYR A 1 81 ? 1.187 3.113 3.323 1.00 93.50 81 TYR A CA 1
ATOM 643 C C . TYR A 1 81 ? 0.711 2.678 1.945 1.00 93.50 81 TYR A C 1
ATOM 645 O O . TYR A 1 81 ? 0.895 3.400 0.967 1.00 93.50 81 TYR A O 1
ATOM 653 N N . ILE A 1 82 ? 0.030 1.537 1.892 1.00 95.50 82 ILE A N 1
ATOM 654 C CA . ILE A 1 82 ? -0.551 0.999 0.666 1.00 95.50 82 ILE A CA 1
ATOM 655 C C . ILE A 1 82 ? -2.066 1.107 0.723 1.00 95.50 82 ILE A C 1
ATOM 657 O O . ILE A 1 82 ? -2.704 0.803 1.738 1.00 95.50 82 ILE A O 1
ATOM 661 N N . TRP A 1 83 ? -2.635 1.526 -0.395 1.00 95.69 83 TRP A N 1
ATOM 662 C CA . TRP A 1 83 ? -4.059 1.705 -0.602 1.00 95.69 83 TRP A CA 1
ATOM 663 C C . TRP A 1 83 ? -4.508 0.932 -1.838 1.00 95.69 83 TRP A C 1
ATOM 665 O O . TRP A 1 83 ? -3.741 0.774 -2.787 1.00 95.69 83 TRP A O 1
ATOM 675 N N . SER A 1 84 ? -5.759 0.481 -1.838 1.00 96.19 84 SER A N 1
ATOM 676 C CA . SER A 1 84 ? -6.392 -0.037 -3.049 1.00 96.19 84 SER A CA 1
ATOM 677 C C . SER A 1 84 ? -6.658 1.100 -4.035 1.00 96.19 84 SER A C 1
ATOM 679 O O . SER A 1 84 ? -6.757 2.265 -3.634 1.00 96.19 84 SER A O 1
ATOM 681 N N . VAL A 1 85 ? -6.851 0.768 -5.306 1.00 97.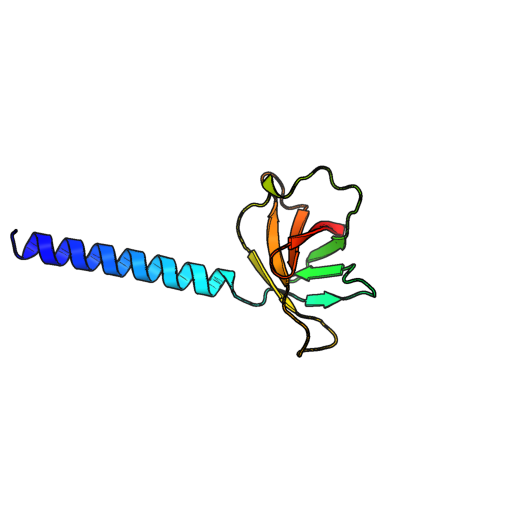12 85 VAL A N 1
ATOM 682 C CA . VAL A 1 85 ? -7.374 1.696 -6.315 1.00 97.12 85 VAL A CA 1
ATOM 683 C C . VAL A 1 85 ? -8.850 1.374 -6.560 1.00 97.12 85 VAL A C 1
ATOM 685 O O . VAL A 1 85 ? -9.267 0.218 -6.526 1.00 97.12 85 VAL A O 1
ATOM 688 N N . LYS A 1 86 ? -9.701 2.392 -6.691 1.00 97.00 86 LYS A N 1
ATOM 689 C CA . LYS A 1 86 ? -11.141 2.190 -6.903 1.00 97.00 86 LYS A CA 1
ATOM 690 C C . LYS A 1 86 ? -11.379 1.553 -8.270 1.00 97.00 86 LYS A C 1
ATOM 692 O O . LYS A 1 86 ? -10.873 2.031 -9.274 1.00 97.00 86 LYS A O 1
ATOM 697 N N . GLY A 1 87 ? -12.210 0.514 -8.304 1.00 95.31 87 GLY A N 1
ATOM 698 C CA . GLY A 1 87 ? -12.637 -0.115 -9.556 1.00 95.31 87 GLY A CA 1
ATOM 699 C C . GLY A 1 87 ? -11.633 -1.090 -10.175 1.00 95.31 87 GLY A C 1
ATOM 700 O O . GLY A 1 87 ? -11.915 -1.597 -11.255 1.00 95.31 87 GLY A O 1
ATOM 701 N N . THR A 1 88 ? -10.511 -1.387 -9.510 1.00 95.25 88 THR A N 1
ATOM 702 C CA . THR A 1 88 ? -9.534 -2.381 -9.975 1.00 95.25 88 THR A CA 1
ATOM 703 C C . THR A 1 88 ? -8.816 -3.062 -8.805 1.00 95.25 88 THR A C 1
ATOM 705 O O . THR A 1 88 ? -8.649 -2.474 -7.736 1.00 95.25 88 THR A O 1
ATOM 708 N N . ASP A 1 89 ? -8.393 -4.304 -9.010 1.00 94.50 89 ASP A N 1
ATOM 709 C CA . ASP A 1 89 ? -7.465 -5.062 -8.165 1.00 94.50 89 ASP A CA 1
ATOM 710 C C . ASP A 1 89 ? -6.071 -5.216 -8.807 1.00 94.50 89 ASP A C 1
ATOM 712 O O . ASP A 1 89 ? -5.149 -5.740 -8.181 1.00 94.50 89 ASP A O 1
ATOM 716 N N . GLU A 1 90 ? -5.895 -4.715 -10.032 1.00 96.31 90 GLU A N 1
ATOM 717 C CA . GLU A 1 90 ? -4.624 -4.738 -10.759 1.00 96.31 90 GLU A CA 1
ATOM 718 C C . GLU A 1 90 ? -3.655 -3.657 -10.279 1.00 96.31 90 GLU A C 1
ATOM 720 O O . GLU A 1 90 ? -2.464 -3.740 -10.561 1.00 96.31 90 GLU A O 1
ATOM 725 N N . TYR A 1 91 ? -4.143 -2.635 -9.574 1.00 97.44 91 TYR A N 1
ATOM 726 C CA . TYR A 1 91 ? -3.329 -1.510 -9.128 1.00 97.44 91 TYR A CA 1
ATOM 727 C C . TYR A 1 91 ? -3.417 -1.286 -7.624 1.00 97.44 91 TYR A C 1
ATOM 729 O O . TYR A 1 91 ? -4.476 -1.393 -6.997 1.00 97.44 91 TYR A O 1
ATOM 737 N N . ILE A 1 92 ? -2.287 -0.868 -7.063 1.00 97.31 92 ILE A N 1
ATOM 738 C CA . ILE A 1 92 ? -2.186 -0.322 -5.713 1.00 97.31 92 ILE A CA 1
ATOM 739 C C . ILE A 1 92 ? -1.606 1.089 -5.765 1.00 97.31 92 ILE A C 1
ATOM 741 O O . ILE A 1 92 ? -0.874 1.454 -6.683 1.00 97.31 92 ILE A O 1
ATOM 745 N N . TYR A 1 93 ? -1.916 1.877 -4.742 1.00 96.69 93 TYR A N 1
ATOM 746 C CA . TYR A 1 93 ? -1.349 3.204 -4.550 1.00 96.69 93 TYR A CA 1
ATOM 747 C C . TYR A 1 93 ? -0.473 3.227 -3.301 1.00 96.69 93 TYR A C 1
ATOM 749 O O . TYR A 1 93 ? -0.939 2.955 -2.187 1.00 96.69 93 TYR A O 1
ATOM 757 N N . ARG A 1 94 ? 0.796 3.582 -3.482 1.00 94.62 94 ARG A N 1
ATOM 758 C CA . ARG A 1 94 ? 1.762 3.801 -2.407 1.00 94.62 94 ARG A CA 1
ATOM 759 C C . ARG A 1 94 ? 1.734 5.267 -1.999 1.00 94.62 94 ARG A C 1
ATOM 761 O O . ARG A 1 94 ? 1.758 6.146 -2.849 1.00 94.62 94 ARG A O 1
ATOM 768 N N . LEU A 1 95 ? 1.725 5.531 -0.696 1.00 93.06 95 LEU A N 1
ATOM 769 C CA . LEU A 1 95 ? 1.897 6.864 -0.125 1.00 93.06 95 LEU A CA 1
ATOM 770 C C . LEU A 1 95 ? 2.991 6.832 0.943 1.00 93.06 95 LEU A C 1
ATOM 772 O O . LEU A 1 95 ? 2.872 6.130 1.952 1.00 93.06 95 LEU A O 1
ATOM 776 N N . TRP A 1 96 ? 4.032 7.620 0.721 1.00 83.81 96 TRP A N 1
ATOM 777 C CA . TRP A 1 96 ? 5.106 7.890 1.658 1.00 83.81 96 TRP A CA 1
ATOM 778 C C . TRP A 1 96 ? 4.873 9.243 2.345 1.00 83.81 96 TRP A C 1
ATOM 780 O O . TRP A 1 96 ? 4.601 10.265 1.706 1.00 83.81 96 TRP A O 1
ATOM 790 N N . GLY A 1 97 ? 4.899 9.234 3.680 1.00 78.00 97 GLY A N 1
ATOM 791 C CA . GLY A 1 97 ? 4.533 10.396 4.486 1.00 78.00 97 GLY A CA 1
ATOM 792 C C . GLY A 1 97 ? 3.138 10.938 4.136 1.00 78.00 97 GLY A C 1
ATOM 793 O O . GLY A 1 97 ? 2.139 10.219 4.217 1.00 78.00 97 GLY A O 1
ATOM 794 N N . PHE A 1 98 ? 3.076 12.220 3.760 1.00 67.44 98 PHE A N 1
ATOM 795 C CA . PHE A 1 98 ? 1.827 12.932 3.460 1.00 67.44 98 PHE A CA 1
ATOM 796 C C . PHE A 1 98 ? 1.665 13.369 1.998 1.00 67.44 98 PHE A C 1
ATOM 798 O O . PHE A 1 98 ? 0.566 13.785 1.631 1.00 67.44 98 PHE A O 1
ATOM 805 N N . SER A 1 99 ? 2.712 13.302 1.170 1.00 72.62 99 SER A N 1
ATOM 806 C CA . SER A 1 99 ? 2.715 13.992 -0.130 1.00 72.62 99 SER A CA 1
ATOM 807 C C . SER A 1 99 ? 3.346 13.231 -1.286 1.00 72.62 99 SER A C 1
ATOM 809 O O . SER A 1 99 ? 3.041 13.571 -2.423 1.00 72.62 99 SER A O 1
ATOM 811 N N . ASP A 1 100 ? 4.199 12.238 -1.031 1.00 83.00 100 ASP A N 1
ATOM 812 C CA . ASP A 1 100 ? 4.853 11.492 -2.105 1.00 83.00 100 ASP A CA 1
ATOM 813 C C . ASP A 1 100 ? 4.139 10.160 -2.318 1.00 83.00 100 ASP A C 1
ATOM 815 O O . ASP A 1 100 ? 4.074 9.324 -1.417 1.00 83.00 100 ASP A O 1
ATOM 819 N N . GLY A 1 101 ? 3.543 9.969 -3.487 1.00 89.81 101 GLY A N 1
ATOM 820 C CA . GLY A 1 101 ? 2.829 8.744 -3.793 1.00 89.81 101 GLY A CA 1
ATOM 821 C C . GLY A 1 101 ? 2.910 8.367 -5.256 1.00 89.81 101 GLY A C 1
ATOM 822 O O . GLY A 1 101 ? 3.218 9.190 -6.111 1.00 89.81 101 GLY A O 1
ATOM 823 N N . GLY A 1 102 ? 2.641 7.096 -5.520 1.00 94.12 102 GLY A N 1
ATOM 824 C CA . GLY A 1 102 ? 2.809 6.504 -6.836 1.00 94.12 102 GLY A CA 1
ATOM 825 C C . GLY A 1 102 ? 1.959 5.258 -7.003 1.00 94.12 102 GLY A C 1
ATOM 826 O O . GLY A 1 102 ? 1.643 4.571 -6.023 1.00 94.12 102 GLY A O 1
ATOM 827 N N . PHE A 1 103 ? 1.585 4.981 -8.244 1.00 96.69 103 PHE A N 1
ATOM 828 C CA . PHE A 1 103 ? 0.816 3.803 -8.604 1.00 96.69 103 PHE A CA 1
ATOM 829 C C . PHE A 1 103 ? 1.735 2.654 -8.979 1.00 96.69 103 PHE A C 1
ATOM 831 O O . PHE A 1 103 ? 2.805 2.842 -9.555 1.00 96.69 103 PHE A O 1
ATOM 838 N N . TYR A 1 104 ? 1.311 1.454 -8.602 1.00 97.31 104 TYR A N 1
ATOM 839 C CA . TYR A 1 104 ? 2.008 0.229 -8.936 1.00 97.31 104 TYR A CA 1
ATOM 840 C C . TYR A 1 104 ? 1.020 -0.752 -9.534 1.00 97.31 104 TYR A C 1
ATOM 842 O O . TYR A 1 104 ? -0.072 -0.948 -8.991 1.00 97.31 104 TYR A O 1
ATOM 850 N N . LYS A 1 105 ? 1.427 -1.384 -10.627 1.00 97.75 105 LYS A N 1
ATOM 851 C CA . LYS A 1 105 ? 0.647 -2.382 -11.343 1.00 97.75 105 LYS A CA 1
ATOM 852 C C . LYS A 1 105 ? 1.075 -3.779 -10.928 1.00 97.75 105 LYS A C 1
ATOM 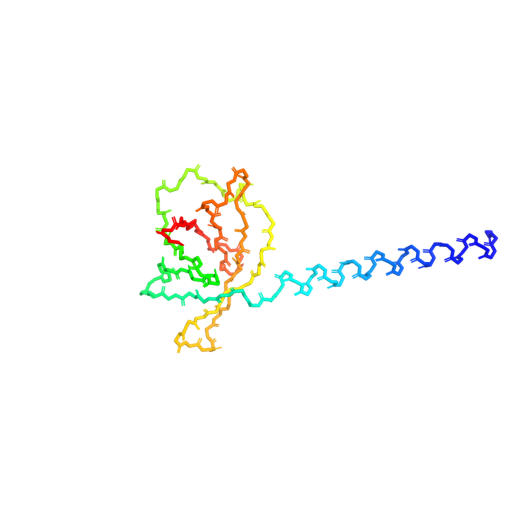854 O O . LYS A 1 105 ? 2.267 -4.050 -10.815 1.00 97.75 105 LYS A O 1
ATOM 859 N N . LYS A 1 106 ? 0.113 -4.675 -10.741 1.00 96.88 106 LYS A N 1
ATOM 860 C CA . LYS A 1 106 ? 0.352 -6.099 -10.532 1.00 96.88 106 LYS A CA 1
ATOM 861 C C . LYS A 1 106 ? 0.995 -6.700 -11.783 1.00 96.88 106 LYS A C 1
ATOM 863 O O . LYS A 1 106 ? 0.462 -6.566 -12.884 1.00 96.88 106 LYS A O 1
ATOM 868 N N . VAL A 1 107 ? 2.130 -7.364 -11.604 1.00 95.88 107 VAL A N 1
ATOM 869 C CA . VAL A 1 107 ? 2.899 -8.018 -12.677 1.00 95.88 107 VAL A CA 1
ATOM 870 C C . VAL A 1 107 ? 3.012 -9.532 -12.490 1.00 95.88 107 VAL A C 1
ATOM 872 O O . VAL A 1 107 ? 3.342 -10.237 -13.445 1.00 95.88 107 VAL A O 1
ATOM 875 N N . HIS A 1 108 ? 2.713 -10.043 -11.293 1.00 80.88 108 HIS A N 1
ATOM 876 C CA . HIS A 1 108 ? 2.606 -11.470 -10.996 1.00 80.88 108 HIS A CA 1
ATOM 877 C C . HIS A 1 108 ? 1.628 -11.700 -9.850 1.00 80.88 108 HIS A C 1
ATOM 879 O O . HIS A 1 108 ? 1.683 -10.888 -8.895 1.00 80.88 108 HIS A O 1
#

Secondary structure (DSSP, 8-state):
--HHHHHHHHHHHHHHHHHHHHHHHHHTSEEEEEESTTS-EEEETTEEEEE-TT-S--GGGEEEEEEEEEESS-TTSPPEEEEEETTEEEEEEEEETTTEEEEEEE--

Sequence (108 aa):
MNKIKRVVIVTVIISIVLVIVVYVAHSNRVIGNYYGSEYEYIRIGDDLYEFDANDPYTSSDRGIRLGRVVSERDSSSESMYIWSVKGTDEYIYRLWGFSDGGFYKKVH

pLDDT: mean 90.41, std 7.39, range [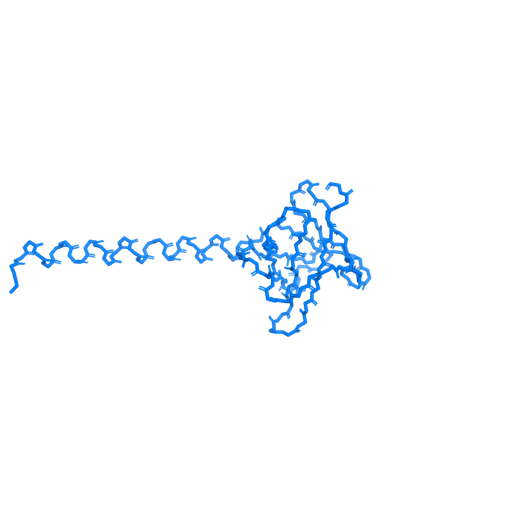60.81, 97.75]

Foldseek 3Di:
DDPVVVVVVVVVVVVVVVVVVVLVVQLADAQWAFDDPVSQWTDGPPWIWGFDPPDPDDPVQWDAWRHWHYHPVDNPDDIWTKTDGHPDPQKIKTHDDPPDITIIGTPD

Radius of gyration: 18.32 Å; chains: 1; bounding box: 52×28×50 Å